Protein AF-A0A3S9T178-F1 (afdb_monomer_lite)

Sequence (97 aa):
MYVAVDYVSEFPIVLILSQASKVDGEFTIPLVYEIYRRCKEKGYKVPKNWVVDSGYDWLNIYQEIYQIYKGQVFILINKRNASQLPEGYYDFDRIPV

Foldseek 3Di:
DDFDADPPPRHTPDDDDDDPPDQPLVCLVVNLVVQLVVCVVVVHDRDAEAEDEPSNLDLVSQVCSCPPVVHGYDYDDDPDPPPDDGSPCAHPVRHGD

Radius of gyration: 13.9 Å; chains: 1; bounding box: 33×30×30 Å

Organism: NCBI:txid1323375

Structure (mmCIF, N/CA/C/O backbone):
data_AF-A0A3S9T178-F1
#
_entry.id   AF-A0A3S9T178-F1
#
loop_
_atom_site.group_PDB
_atom_site.id
_atom_site.type_symbol
_atom_site.label_atom_id
_atom_site.label_alt_id
_atom_site.label_comp_id
_atom_site.label_asym_id
_atom_site.label_entity_id
_atom_site.label_seq_id
_atom_site.pdbx_PDB_ins_code
_atom_site.Cartn_x
_atom_site.Cartn_y
_atom_site.Cartn_z
_atom_site.occupancy
_atom_site.B_iso_or_equiv
_atom_site.auth_seq_id
_atom_site.auth_comp_id
_atom_site.auth_asym_id
_atom_site.auth_atom_id
_atom_site.pdbx_PDB_model_num
ATOM 1 N N . MET A 1 1 ? -1.211 6.980 -15.942 1.00 83.31 1 MET A N 1
ATOM 2 C CA . MET A 1 1 ? -2.475 6.977 -15.167 1.00 83.31 1 MET A CA 1
ATOM 3 C C . MET A 1 1 ? -2.400 5.804 -14.226 1.00 83.31 1 MET A C 1
ATOM 5 O O . MET A 1 1 ? -2.136 4.709 -14.700 1.00 83.31 1 MET A O 1
ATOM 9 N N . TYR A 1 2 ? -2.631 6.036 -12.938 1.00 89.69 2 TYR A N 1
ATOM 10 C CA . TYR A 1 2 ? -2.505 5.014 -11.903 1.00 89.69 2 TYR A CA 1
ATOM 11 C C . TYR A 1 2 ? -3.795 4.933 -11.107 1.00 89.69 2 TYR A C 1
ATOM 13 O O . TYR A 1 2 ? -4.385 5.965 -10.779 1.00 89.69 2 TYR A O 1
ATOM 21 N N . VAL A 1 3 ? -4.245 3.718 -10.817 1.00 91.81 3 VAL A N 1
ATOM 22 C CA . VAL A 1 3 ? -5.523 3.471 -10.155 1.00 91.81 3 VAL A CA 1
ATOM 23 C C . VAL A 1 3 ? -5.349 2.424 -9.069 1.00 91.81 3 VAL A C 1
ATOM 25 O O . VAL A 1 3 ? -4.663 1.425 -9.264 1.00 91.81 3 VAL A O 1
ATOM 28 N N . ALA A 1 4 ? -5.986 2.662 -7.929 1.00 92.31 4 ALA A N 1
ATOM 29 C CA . ALA A 1 4 ? -6.162 1.667 -6.889 1.00 92.31 4 ALA A CA 1
ATOM 30 C C . ALA A 1 4 ? -7.635 1.256 -6.848 1.00 92.31 4 ALA A C 1
ATOM 32 O O . ALA A 1 4 ? -8.530 2.109 -6.811 1.00 92.31 4 ALA A O 1
ATOM 33 N N . VAL A 1 5 ? -7.868 -0.052 -6.874 1.00 92.88 5 VAL A N 1
ATOM 34 C CA . VAL A 1 5 ? -9.190 -0.665 -7.020 1.00 92.88 5 VAL A CA 1
ATOM 35 C C . VAL A 1 5 ? -9.510 -1.541 -5.817 1.00 92.88 5 VAL A C 1
ATOM 37 O O . VAL A 1 5 ? -8.611 -2.105 -5.191 1.00 92.88 5 VAL A O 1
ATOM 40 N N . ASP A 1 6 ? -10.793 -1.655 -5.491 1.00 92.69 6 ASP A N 1
ATOM 41 C CA . ASP A 1 6 ? -11.264 -2.691 -4.577 1.00 92.69 6 ASP A CA 1
ATOM 42 C C . ASP A 1 6 ? -11.212 -4.058 -5.271 1.00 92.69 6 ASP A C 1
ATOM 44 O O . ASP A 1 6 ? -11.681 -4.200 -6.397 1.00 92.69 6 ASP A O 1
ATOM 48 N N . TYR A 1 7 ? -10.663 -5.073 -4.603 1.00 89.19 7 TYR A N 1
ATOM 49 C CA . TYR A 1 7 ? -10.430 -6.374 -5.238 1.00 89.19 7 TYR A CA 1
ATOM 50 C C . TYR A 1 7 ? -11.714 -7.187 -5.470 1.00 89.19 7 TYR A C 1
ATOM 52 O O . TYR A 1 7 ? -11.711 -8.082 -6.308 1.00 89.19 7 TYR A O 1
ATOM 60 N N . VAL A 1 8 ? -12.786 -6.931 -4.707 1.00 90.75 8 VAL A N 1
ATOM 61 C CA . VAL A 1 8 ? -14.042 -7.697 -4.810 1.00 90.75 8 VAL A CA 1
ATOM 62 C C . VAL A 1 8 ? -14.936 -7.108 -5.885 1.00 90.75 8 VAL A C 1
ATOM 64 O O . VAL A 1 8 ? -15.506 -7.826 -6.698 1.00 90.75 8 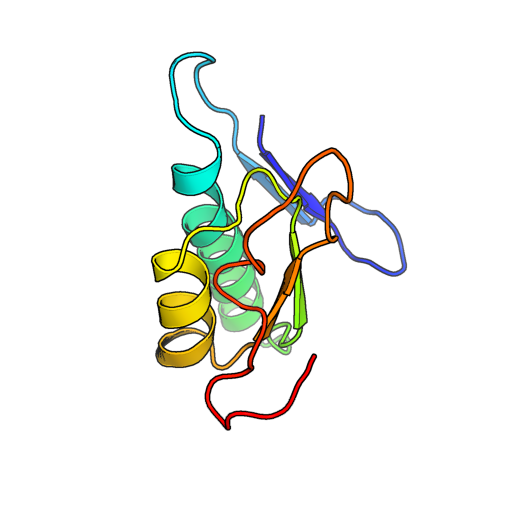VAL A O 1
ATOM 67 N N . SER A 1 9 ? -15.111 -5.793 -5.833 1.00 93.44 9 SER A N 1
ATOM 68 C CA . SER A 1 9 ? -16.065 -5.073 -6.668 1.00 93.44 9 SER A CA 1
ATOM 69 C C . SER A 1 9 ? -15.443 -4.473 -7.924 1.00 93.44 9 SER A C 1
ATOM 71 O O . SER A 1 9 ? -16.175 -3.975 -8.774 1.00 93.44 9 SER A O 1
ATOM 73 N N . GLU A 1 10 ? -14.110 -4.481 -8.017 1.00 91.81 10 GLU A N 1
ATOM 74 C CA . GLU A 1 10 ? -13.315 -3.877 -9.094 1.00 91.81 10 GLU A CA 1
ATOM 75 C C . GLU A 1 10 ? -13.522 -2.359 -9.246 1.00 91.81 10 GLU A C 1
ATOM 77 O O . GLU A 1 10 ? -13.029 -1.735 -10.188 1.00 91.81 10 GLU A O 1
ATOM 82 N N . PHE A 1 11 ? -14.213 -1.720 -8.293 1.00 93.38 11 PHE A N 1
ATOM 83 C CA . PHE A 1 11 ? -14.462 -0.288 -8.347 1.00 93.38 11 PHE A CA 1
ATOM 84 C C . PHE A 1 11 ? -13.192 0.519 -8.037 1.00 93.38 11 PHE A C 1
ATOM 86 O O . PHE A 1 11 ? -12.512 0.255 -7.037 1.00 93.38 11 PHE A O 1
ATOM 93 N N . PRO A 1 12 ? -12.892 1.564 -8.833 1.00 93.00 12 PRO A N 1
ATOM 94 C CA . PRO A 1 12 ? -11.814 2.497 -8.533 1.00 93.00 12 PRO A CA 1
ATOM 95 C C . PRO A 1 12 ? -12.068 3.250 -7.224 1.00 93.00 12 PRO A C 1
ATOM 97 O O . PRO A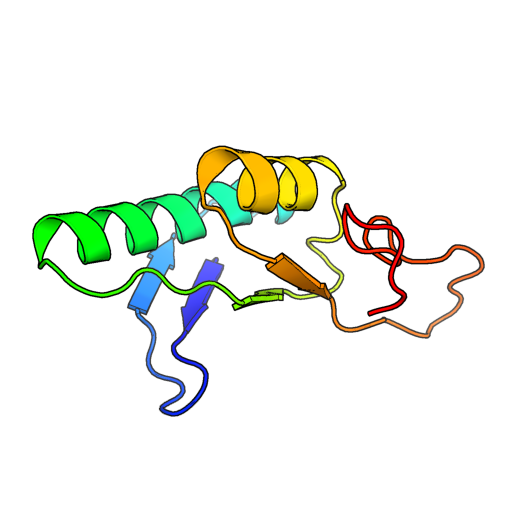 1 12 ? -13.079 3.935 -7.072 1.00 93.00 12 PRO A O 1
ATOM 100 N N . ILE A 1 13 ? -11.116 3.177 -6.295 1.00 92.31 13 ILE A N 1
ATOM 101 C CA . ILE A 1 13 ? -11.159 3.911 -5.023 1.00 92.31 13 ILE A CA 1
ATOM 102 C C . ILE A 1 13 ? -10.399 5.234 -5.155 1.00 92.31 13 ILE A C 1
ATOM 104 O O . ILE A 1 13 ? -10.861 6.285 -4.699 1.00 92.31 13 ILE A O 1
ATOM 108 N N . VAL A 1 14 ? -9.216 5.184 -5.771 1.00 93.44 14 VAL A N 1
ATOM 109 C CA . VAL A 1 14 ? -8.324 6.333 -5.967 1.00 93.44 14 VAL A CA 1
ATOM 110 C C . VAL A 1 14 ? -7.734 6.277 -7.367 1.00 93.44 14 VAL A C 1
ATOM 112 O O . VAL A 1 14 ? -7.350 5.212 -7.843 1.00 93.44 14 VAL A O 1
ATOM 115 N N . LEU A 1 15 ? -7.636 7.440 -8.007 1.00 92.88 15 LEU A N 1
ATOM 116 C CA . LEU A 1 15 ? -7.013 7.609 -9.311 1.00 92.88 15 LEU A CA 1
ATOM 117 C C . LEU A 1 15 ? -6.055 8.799 -9.270 1.00 92.88 15 LEU A C 1
ATOM 119 O O . LEU A 1 15 ? -6.408 9.868 -8.773 1.00 92.88 15 LEU A O 1
ATOM 123 N N . ILE A 1 16 ? -4.856 8.605 -9.813 1.00 89.94 16 ILE A N 1
ATOM 124 C CA . ILE A 1 16 ? -3.844 9.646 -9.978 1.00 89.94 16 ILE A CA 1
ATOM 125 C C . ILE A 1 16 ? -3.536 9.795 -11.468 1.00 89.94 16 ILE A C 1
ATOM 127 O O . ILE A 1 16 ? -3.143 8.848 -12.160 1.00 89.94 16 ILE A O 1
ATOM 131 N N . LEU A 1 17 ? -3.709 11.0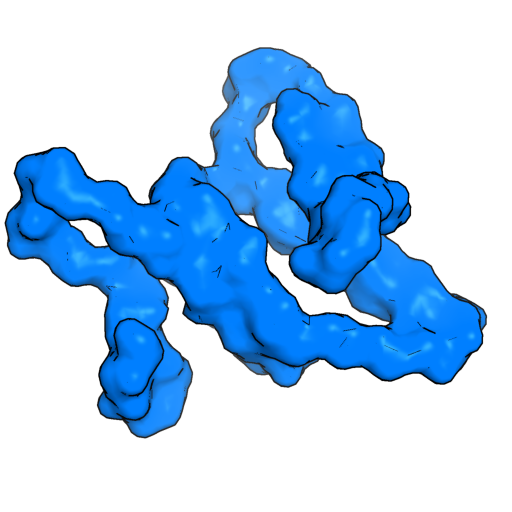20 -11.964 1.00 88.94 17 LEU A N 1
ATOM 132 C CA . LEU A 1 17 ? -3.283 11.411 -13.301 1.00 88.94 17 LEU A CA 1
ATOM 133 C C . LEU A 1 17 ? -1.830 11.877 -13.238 1.00 88.94 17 LEU A C 1
ATOM 135 O O . LEU A 1 17 ? -1.490 12.796 -12.498 1.00 88.94 17 LEU A O 1
ATOM 139 N N . SER A 1 18 ? -0.980 11.231 -14.027 1.00 84.69 18 SER A N 1
ATOM 140 C CA . SER A 1 18 ? 0.437 11.552 -14.152 1.00 84.69 18 SER A CA 1
ATOM 141 C C . SER A 1 18 ? 0.756 11.992 -15.573 1.00 84.69 18 SER A C 1
ATOM 143 O O . SER A 1 18 ? 0.073 11.614 -16.528 1.00 84.69 18 SER A O 1
ATOM 145 N N . GLN A 1 19 ? 1.850 12.735 -15.719 1.00 83.19 19 GLN A N 1
ATOM 146 C CA . GLN A 1 19 ? 2.497 12.874 -17.018 1.00 83.19 19 GLN A CA 1
ATOM 147 C C . GLN A 1 19 ? 3.075 11.522 -17.458 1.00 83.19 19 GLN A C 1
ATOM 149 O O . GLN A 1 19 ? 3.451 10.699 -16.622 1.00 83.19 19 GLN A O 1
ATOM 154 N N . ALA A 1 20 ? 3.173 11.311 -18.771 1.00 76.31 20 ALA A N 1
ATOM 155 C CA . ALA A 1 20 ? 3.713 10.078 -19.347 1.00 76.31 20 ALA A CA 1
ATOM 156 C C . ALA A 1 20 ? 5.222 9.884 -19.090 1.00 76.31 20 ALA A C 1
ATOM 158 O O . ALA A 1 20 ? 5.723 8.776 -19.210 1.00 76.31 20 ALA A O 1
ATOM 159 N N . SER A 1 21 ? 5.950 10.947 -18.736 1.00 82.56 21 SER A N 1
ATOM 160 C CA . SER A 1 21 ? 7.396 10.928 -18.469 1.00 82.56 21 SER A CA 1
ATOM 161 C C . SER A 1 21 ? 7.774 10.406 -17.079 1.00 82.56 21 SER A C 1
ATOM 163 O O . SER A 1 21 ? 8.960 10.314 -16.767 1.00 82.56 21 SER A O 1
ATOM 165 N N . LYS A 1 22 ? 6.791 10.124 -16.220 1.00 79.50 22 LYS A N 1
ATOM 166 C CA . LYS A 1 22 ? 7.016 9.711 -14.835 1.00 79.50 22 LYS A CA 1
ATOM 167 C C . LYS A 1 22 ? 6.982 8.195 -14.693 1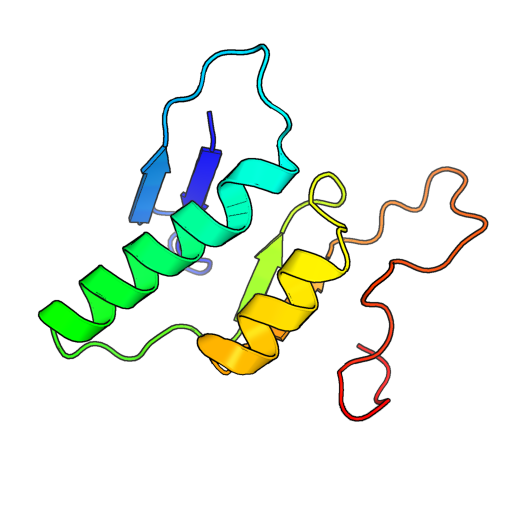.00 79.50 22 LYS A C 1
ATOM 169 O O . LYS A 1 22 ? 6.127 7.549 -15.285 1.00 79.50 22 LYS A O 1
ATOM 174 N N . VAL A 1 23 ? 7.893 7.664 -13.881 1.00 79.19 23 VAL A N 1
ATOM 175 C CA . VAL A 1 23 ? 8.072 6.221 -13.688 1.00 79.19 23 VAL A CA 1
ATOM 176 C C . VAL A 1 23 ? 6.985 5.655 -12.776 1.00 79.19 23 VAL A C 1
ATOM 178 O O . VAL A 1 23 ? 6.656 6.260 -11.756 1.00 79.19 23 VAL A O 1
ATOM 181 N N . ASP A 1 24 ? 6.465 4.481 -13.132 1.00 73.88 24 ASP A N 1
ATOM 182 C CA . ASP A 1 24 ? 5.344 3.814 -12.459 1.00 73.88 24 ASP A CA 1
ATOM 183 C C . ASP A 1 24 ? 5.562 3.642 -10.944 1.00 73.88 24 ASP A C 1
ATOM 185 O O . ASP A 1 24 ? 4.697 3.995 -10.136 1.00 73.88 24 ASP A O 1
ATOM 189 N N . GLY A 1 25 ? 6.759 3.205 -10.536 1.00 74.88 25 GLY A N 1
ATOM 190 C CA . GLY A 1 25 ? 7.119 2.985 -9.130 1.00 74.88 25 GLY A CA 1
ATOM 191 C C . GLY A 1 25 ? 6.938 4.203 -8.212 1.00 74.88 25 GLY A C 1
ATOM 192 O O . GLY A 1 25 ? 6.659 4.032 -7.026 1.00 74.88 25 GLY A O 1
ATOM 193 N N . GLU A 1 26 ? 6.991 5.432 -8.746 1.00 84.12 26 GLU A N 1
ATOM 194 C CA . GLU A 1 26 ? 6.799 6.663 -7.963 1.00 84.12 26 GLU A CA 1
ATOM 195 C C . GLU A 1 26 ? 5.363 6.828 -7.426 1.00 84.12 26 GLU A C 1
ATOM 197 O O . GLU A 1 26 ? 5.150 7.606 -6.497 1.00 84.12 26 GLU A O 1
ATOM 202 N N . PHE A 1 27 ? 4.367 6.119 -7.977 1.00 87.81 27 PHE A N 1
ATOM 203 C CA . PHE A 1 27 ? 2.947 6.369 -7.682 1.00 87.81 27 PHE A CA 1
ATOM 204 C C . PHE A 1 27 ? 2.276 5.349 -6.764 1.00 87.81 27 PHE A C 1
ATOM 206 O O . PHE A 1 27 ? 1.177 5.619 -6.274 1.00 87.81 27 PHE A O 1
ATOM 213 N N . THR A 1 28 ? 2.930 4.224 -6.463 1.00 88.56 28 THR A N 1
ATOM 214 C CA . THR A 1 28 ? 2.354 3.203 -5.569 1.00 88.56 28 THR A CA 1
ATOM 215 C C . THR A 1 28 ? 2.137 3.750 -4.165 1.00 88.56 28 THR A C 1
ATOM 217 O O . THR A 1 28 ? 1.036 3.673 -3.623 1.00 88.56 28 THR A O 1
ATOM 220 N N . ILE A 1 29 ? 3.168 4.364 -3.588 1.00 91.00 29 ILE A N 1
ATOM 221 C CA . ILE A 1 29 ? 3.095 4.943 -2.246 1.00 91.00 29 ILE A CA 1
ATOM 222 C C . ILE A 1 29 ? 2.063 6.080 -2.163 1.00 91.00 29 ILE A C 1
ATOM 224 O O . ILE A 1 29 ? 1.220 6.032 -1.265 1.00 91.00 29 ILE A O 1
ATOM 228 N N . PRO A 1 30 ? 2.023 7.050 -3.102 1.00 92.44 30 PRO A N 1
ATOM 229 C CA . PRO A 1 30 ? 0.952 8.044 -3.151 1.00 92.44 30 PRO A CA 1
ATOM 230 C C . PRO A 1 30 ? -0.467 7.458 -3.183 1.00 92.44 30 PRO A C 1
ATOM 232 O O . PRO A 1 30 ? -1.354 7.972 -2.499 1.00 92.44 30 PRO A O 1
ATOM 235 N N . LEU A 1 31 ? -0.697 6.378 -3.942 1.00 92.44 31 LEU A N 1
ATOM 236 C CA . LEU A 1 31 ? -1.999 5.701 -3.979 1.00 92.44 31 LEU A CA 1
ATOM 237 C C . LEU A 1 31 ? -2.358 5.082 -2.622 1.00 92.44 31 LEU A C 1
ATOM 239 O O . LEU A 1 31 ? -3.475 5.277 -2.131 1.00 92.44 31 LEU A O 1
ATOM 243 N N . VAL A 1 32 ? -1.413 4.370 -2.000 1.00 92.81 32 VAL A N 1
ATOM 244 C CA . VAL A 1 32 ? -1.601 3.758 -0.675 1.00 92.81 32 VAL A CA 1
ATOM 245 C C . VAL A 1 32 ? -1.867 4.823 0.384 1.00 92.81 32 VAL A C 1
ATOM 247 O O . VAL A 1 32 ? -2.794 4.672 1.182 1.00 92.81 32 VAL A O 1
ATOM 250 N N . TYR A 1 33 ? -1.115 5.924 0.359 1.00 94.50 33 TYR A N 1
ATOM 251 C CA . TYR A 1 33 ? -1.301 7.052 1.266 1.00 94.50 33 TYR A CA 1
ATOM 252 C C . TYR A 1 33 ? -2.713 7.636 1.170 1.00 94.50 33 TYR A C 1
ATOM 254 O O . TYR A 1 33 ? -3.369 7.840 2.191 1.00 94.50 33 TYR A O 1
ATOM 262 N N . GLU A 1 34 ? -3.215 7.873 -0.042 1.00 95.31 34 GLU A N 1
ATOM 263 C CA . GLU A 1 34 ? -4.537 8.471 -0.229 1.00 95.31 34 GLU A CA 1
ATOM 264 C C . GLU A 1 34 ? -5.662 7.542 0.258 1.00 95.31 34 GLU A C 1
ATOM 266 O O . GLU A 1 34 ? -6.617 8.003 0.890 1.00 95.31 34 GLU A O 1
ATOM 271 N N . ILE A 1 35 ? -5.535 6.226 0.049 1.00 94.69 35 ILE A N 1
ATOM 272 C CA . ILE A 1 35 ? -6.466 5.246 0.629 1.00 94.69 35 ILE A CA 1
ATOM 273 C C . ILE A 1 35 ? -6.367 5.253 2.154 1.00 94.69 35 ILE A C 1
ATOM 275 O O . ILE A 1 35 ? -7.389 5.339 2.834 1.00 94.69 35 ILE A O 1
ATOM 279 N N . TYR A 1 36 ? -5.151 5.199 2.700 1.00 94.56 36 TYR A N 1
ATOM 280 C CA . TYR A 1 36 ? -4.912 5.224 4.140 1.00 94.56 36 TYR A CA 1
ATOM 281 C C . TYR A 1 36 ? -5.550 6.454 4.793 1.00 94.56 36 TYR A C 1
ATOM 283 O O . TYR A 1 36 ? -6.300 6.321 5.764 1.00 94.56 36 TYR A O 1
ATOM 291 N N . ARG A 1 37 ? -5.314 7.640 4.221 1.00 95.56 37 ARG A N 1
ATOM 292 C CA . ARG A 1 37 ? -5.879 8.915 4.669 1.00 95.56 37 ARG A CA 1
ATOM 293 C C . ARG A 1 37 ? -7.407 8.866 4.676 1.00 95.56 37 ARG A C 1
ATOM 295 O O . ARG A 1 37 ? -8.011 9.115 5.717 1.00 95.56 37 ARG A O 1
ATOM 302 N N . ARG A 1 38 ? -8.035 8.455 3.567 1.00 94.50 38 ARG A N 1
ATOM 303 C CA . ARG A 1 38 ? -9.503 8.337 3.458 1.00 94.50 38 ARG A CA 1
ATOM 304 C C . ARG A 1 38 ? -10.089 7.334 4.448 1.00 94.50 38 ARG A C 1
ATOM 306 O O . ARG A 1 38 ? -11.138 7.599 5.033 1.00 94.50 38 ARG A O 1
ATOM 313 N N . CYS A 1 39 ? -9.429 6.193 4.648 1.00 93.88 39 CYS A N 1
ATOM 314 C CA . CYS A 1 39 ? -9.850 5.203 5.634 1.00 93.88 39 CYS A CA 1
ATOM 315 C C . CYS A 1 39 ? -9.798 5.788 7.048 1.00 93.88 39 CYS A C 1
ATOM 317 O O . CYS A 1 39 ? -10.767 5.658 7.790 1.00 93.88 39 CYS A O 1
ATOM 319 N N . LYS A 1 40 ? -8.710 6.477 7.411 1.00 93.94 40 LYS A N 1
ATOM 320 C CA . LYS A 1 40 ? -8.568 7.113 8.728 1.00 93.94 40 LYS A CA 1
ATOM 321 C C . LYS A 1 40 ? -9.602 8.212 8.961 1.00 93.94 40 LYS A C 1
ATOM 323 O O . LYS A 1 40 ? -10.224 8.216 10.017 1.00 93.94 40 LYS A O 1
ATOM 328 N N . GLU A 1 41 ? -9.833 9.077 7.978 1.00 95.88 41 GLU A N 1
ATOM 329 C CA . GLU A 1 41 ? -10.828 10.157 8.057 1.00 95.88 41 GLU A CA 1
ATOM 330 C C . GLU A 1 41 ? -12.255 9.637 8.244 1.00 95.88 41 GLU A C 1
ATOM 332 O O . GLU A 1 41 ? -13.039 10.227 8.982 1.00 95.88 41 GLU A O 1
ATOM 337 N N . LYS A 1 42 ? -12.591 8.514 7.602 1.00 94.38 42 LYS A N 1
ATOM 338 C CA . LYS A 1 42 ? -13.930 7.912 7.667 1.00 94.38 42 LYS A CA 1
ATOM 339 C C . LYS A 1 42 ? -14.084 6.855 8.766 1.00 94.38 42 LYS A C 1
ATOM 341 O O . LYS A 1 42 ? -15.152 6.263 8.886 1.00 94.38 42 LYS A O 1
ATOM 346 N N . GLY A 1 43 ? -13.033 6.587 9.545 1.00 94.31 43 GLY A N 1
ATOM 347 C CA . GLY A 1 43 ? -13.032 5.529 10.560 1.00 94.31 43 GLY A CA 1
ATOM 348 C C . GLY A 1 43 ? -13.114 4.108 9.985 1.00 94.31 43 GLY A C 1
ATOM 349 O O . GLY A 1 43 ? -13.524 3.181 10.680 1.00 94.31 43 GLY A O 1
ATOM 350 N N . TYR A 1 44 ? -12.742 3.915 8.719 1.00 93.69 44 TYR A N 1
ATOM 351 C CA . TYR A 1 44 ? -12.709 2.604 8.080 1.00 93.69 44 TYR A CA 1
ATOM 352 C C . TYR A 1 44 ? -11.425 1.844 8.398 1.00 93.69 44 TYR A C 1
ATOM 354 O O . TYR A 1 44 ? -10.361 2.411 8.668 1.00 93.69 44 TYR A O 1
ATOM 362 N N . LYS A 1 45 ? -11.516 0.517 8.306 1.00 92.25 45 LYS A N 1
ATOM 363 C CA . LYS A 1 45 ? -10.352 -0.356 8.406 1.00 92.25 45 LYS A CA 1
ATOM 364 C C . LYS A 1 45 ? -9.430 -0.121 7.208 1.00 92.25 45 LYS A C 1
ATOM 366 O O . LYS A 1 45 ? -9.876 -0.121 6.065 1.00 92.25 45 LYS A O 1
ATOM 371 N N . VAL A 1 46 ? -8.144 0.053 7.490 1.00 92.38 46 VAL A N 1
ATOM 372 C CA . VAL A 1 46 ? -7.104 0.182 6.463 1.00 92.38 46 VAL A CA 1
ATOM 373 C C . VAL A 1 46 ? -6.844 -1.195 5.831 1.00 92.38 46 VAL A C 1
ATOM 375 O O . VAL A 1 46 ? -6.716 -2.176 6.579 1.00 92.38 46 VAL A O 1
ATOM 378 N N . PRO A 1 47 ? -6.754 -1.295 4.492 1.00 91.62 47 PRO A N 1
ATOM 379 C CA . PRO A 1 47 ? -6.353 -2.524 3.816 1.00 91.62 47 PRO A CA 1
ATOM 380 C C . PRO A 1 47 ? -4.949 -2.966 4.234 1.00 91.62 47 PRO A C 1
ATOM 382 O O . PRO A 1 47 ? -4.027 -2.157 4.317 1.00 91.62 47 PRO A O 1
ATOM 385 N N . LYS A 1 48 ? -4.788 -4.266 4.492 1.00 91.88 48 LYS A N 1
ATOM 386 C CA . LYS A 1 48 ? -3.491 -4.850 4.863 1.00 91.88 48 LYS A CA 1
ATOM 387 C C . LYS A 1 48 ? -2.777 -5.521 3.702 1.00 91.88 48 LYS A C 1
ATOM 389 O O . LYS A 1 48 ? -1.570 -5.641 3.766 1.00 91.88 48 LYS A O 1
ATOM 394 N N . ASN A 1 49 ? -3.502 -5.950 2.678 1.00 91.25 49 ASN A N 1
ATOM 395 C CA . ASN A 1 49 ? -2.942 -6.705 1.566 1.00 91.25 49 ASN A CA 1
ATOM 396 C C . ASN A 1 49 ? -3.084 -5.875 0.299 1.00 91.25 49 ASN A C 1
ATOM 398 O O . ASN A 1 49 ? -4.179 -5.396 0.002 1.00 91.25 49 ASN A O 1
ATOM 402 N N . TRP A 1 50 ? -1.984 -5.728 -0.426 1.00 90.50 50 TRP A N 1
ATOM 403 C CA . TRP A 1 50 ? -1.899 -4.941 -1.646 1.00 90.50 50 TRP A CA 1
ATOM 404 C C . TRP A 1 50 ? -1.400 -5.834 -2.766 1.00 90.50 50 TRP A C 1
ATOM 406 O O . TRP A 1 50 ? -0.375 -6.486 -2.606 1.00 90.50 50 TRP A O 1
ATOM 416 N N . VAL A 1 51 ? -2.115 -5.867 -3.886 1.00 89.56 51 VAL A N 1
ATOM 417 C CA . VAL A 1 51 ? -1.647 -6.539 -5.100 1.00 89.56 51 VAL A CA 1
ATOM 418 C C . VAL A 1 51 ? -1.219 -5.460 -6.078 1.00 89.56 51 VAL A C 1
ATOM 420 O O . VAL A 1 51 ? -2.003 -4.557 -6.369 1.00 89.56 51 VAL A O 1
ATOM 423 N N . VAL A 1 52 ? 0.020 -5.535 -6.557 1.00 86.88 52 VAL A N 1
ATOM 424 C CA . VAL A 1 52 ? 0.562 -4.588 -7.540 1.00 86.88 52 VAL A CA 1
ATOM 425 C C . VAL A 1 52 ? 1.155 -5.336 -8.735 1.00 86.88 52 VAL A C 1
ATOM 427 O O . VAL A 1 52 ? 1.509 -6.515 -8.644 1.00 86.88 52 VAL A O 1
ATOM 430 N N . ASP A 1 53 ? 1.222 -4.659 -9.882 1.00 82.00 53 ASP A N 1
ATOM 431 C CA . ASP A 1 53 ? 1.870 -5.199 -11.081 1.00 82.00 53 ASP A CA 1
ATOM 432 C C . ASP A 1 53 ? 3.388 -5.351 -10.852 1.00 82.00 53 ASP A C 1
ATOM 434 O O . ASP A 1 53 ? 3.998 -4.620 -10.073 1.00 82.00 53 ASP A O 1
ATOM 438 N N . SER A 1 54 ? 4.008 -6.263 -11.593 1.00 76.56 54 SER A N 1
ATOM 439 C CA . SER A 1 54 ? 5.458 -6.418 -11.731 1.00 76.56 54 SER A CA 1
ATOM 440 C C . SER A 1 54 ? 6.216 -5.125 -12.064 1.00 76.56 54 SER A C 1
ATOM 442 O O . SER A 1 54 ? 7.367 -4.982 -11.663 1.00 76.56 54 SER A O 1
ATOM 444 N N . GLY A 1 55 ? 5.585 -4.152 -12.734 1.00 73.38 55 GLY A N 1
ATOM 445 C CA . GLY A 1 55 ? 6.184 -2.830 -12.977 1.00 73.38 55 GLY A CA 1
ATOM 446 C C . GLY A 1 55 ? 6.487 -2.017 -11.706 1.00 73.38 55 GLY A C 1
ATOM 447 O O . GLY A 1 55 ? 7.238 -1.044 -11.765 1.00 73.38 55 GLY A O 1
ATOM 448 N N . TYR A 1 56 ? 5.940 -2.431 -10.558 1.00 76.62 56 TYR A N 1
ATOM 449 C CA . TYR A 1 56 ? 6.098 -1.785 -9.252 1.00 76.62 56 TYR A CA 1
ATOM 450 C C . TYR A 1 56 ? 6.946 -2.619 -8.271 1.00 76.62 56 TYR A C 1
ATOM 452 O O . TYR A 1 56 ? 6.856 -2.418 -7.061 1.00 76.62 56 TYR A O 1
ATOM 460 N N . ASP A 1 57 ? 7.760 -3.560 -8.765 1.00 79.81 57 ASP A N 1
ATOM 461 C CA . ASP A 1 57 ? 8.641 -4.413 -7.949 1.00 79.81 57 ASP A CA 1
ATOM 462 C C . ASP A 1 57 ? 9.881 -3.675 -7.436 1.00 79.81 57 ASP A C 1
ATOM 464 O O . ASP A 1 57 ? 10.997 -3.863 -7.920 1.00 79.81 57 ASP A O 1
ATOM 468 N N . TRP A 1 58 ? 9.672 -2.734 -6.513 1.00 82.44 58 TRP A N 1
ATOM 469 C CA . TRP A 1 58 ? 10.736 -1.916 -5.933 1.00 82.44 58 TRP A CA 1
ATOM 470 C C . TRP A 1 58 ? 10.807 -2.119 -4.419 1.00 82.44 58 TRP A C 1
ATOM 472 O O . TRP A 1 58 ? 9.814 -1.948 -3.711 1.00 82.44 58 TRP A O 1
ATOM 482 N N . LEU A 1 59 ? 12.002 -2.410 -3.893 1.00 81.00 59 LEU A N 1
ATOM 483 C CA . LEU A 1 59 ? 12.231 -2.713 -2.472 1.00 81.00 59 LEU A CA 1
ATOM 484 C C . LEU A 1 59 ? 11.661 -1.653 -1.508 1.00 81.00 59 LEU A C 1
ATOM 486 O O . LEU A 1 59 ? 11.136 -1.985 -0.443 1.00 81.00 59 LEU A O 1
ATOM 490 N N . ASN A 1 60 ? 11.738 -0.373 -1.881 1.00 84.50 60 ASN A N 1
ATOM 491 C CA . ASN A 1 60 ? 11.228 0.726 -1.061 1.00 84.50 60 ASN A CA 1
ATOM 492 C C . ASN A 1 60 ? 9.704 0.653 -0.862 1.00 84.50 60 ASN A C 1
ATOM 494 O O . ASN A 1 60 ? 9.220 1.009 0.209 1.00 84.50 60 ASN A O 1
ATOM 498 N N . ILE A 1 61 ? 8.956 0.152 -1.852 1.00 86.75 61 ILE A N 1
ATOM 499 C CA . ILE A 1 61 ? 7.499 -0.002 -1.768 1.00 86.75 61 ILE A CA 1
ATOM 500 C C . ILE A 1 61 ? 7.142 -1.011 -0.672 1.00 86.75 61 ILE A C 1
ATOM 502 O O . ILE A 1 61 ? 6.305 -0.728 0.187 1.00 86.75 61 ILE A O 1
ATOM 506 N N . TYR A 1 62 ? 7.823 -2.157 -0.652 1.00 84.44 62 TYR A N 1
ATOM 507 C CA . TYR A 1 62 ? 7.642 -3.180 0.378 1.00 84.44 62 TYR A CA 1
ATOM 508 C C . TYR A 1 62 ? 7.992 -2.660 1.771 1.00 84.44 62 TYR A C 1
ATOM 510 O O . TYR A 1 62 ? 7.214 -2.826 2.712 1.00 84.44 62 TYR A O 1
ATOM 518 N N . GLN A 1 63 ? 9.153 -2.011 1.896 1.00 87.06 63 GLN A N 1
ATOM 519 C CA . GLN A 1 63 ? 9.622 -1.439 3.157 1.00 87.06 63 GLN A CA 1
ATOM 520 C C . GLN A 1 63 ? 8.615 -0.447 3.729 1.00 87.06 63 GLN A C 1
ATOM 522 O O . GLN A 1 63 ? 8.258 -0.537 4.904 1.00 87.06 63 GLN A O 1
ATOM 527 N N . GLU A 1 64 ? 8.127 0.478 2.909 1.00 90.94 64 GLU A N 1
ATOM 528 C CA . GLU A 1 64 ? 7.237 1.531 3.376 1.00 90.94 64 GLU A CA 1
ATOM 529 C C . GLU A 1 64 ? 5.846 0.991 3.740 1.00 90.94 64 GLU A C 1
ATOM 531 O O . GLU A 1 64 ? 5.309 1.314 4.805 1.00 90.94 64 GLU A O 1
ATOM 536 N N . ILE A 1 65 ? 5.285 0.102 2.913 1.00 90.25 65 ILE A N 1
ATOM 537 C CA . ILE A 1 65 ? 3.984 -0.534 3.172 1.00 90.25 65 ILE A CA 1
ATOM 538 C C . ILE A 1 65 ? 4.017 -1.366 4.456 1.00 90.25 65 ILE A C 1
ATOM 540 O O . ILE A 1 65 ? 3.093 -1.273 5.272 1.00 90.25 65 ILE A O 1
ATOM 544 N N . TYR A 1 66 ? 5.106 -2.091 4.699 1.00 89.69 66 TYR A N 1
ATOM 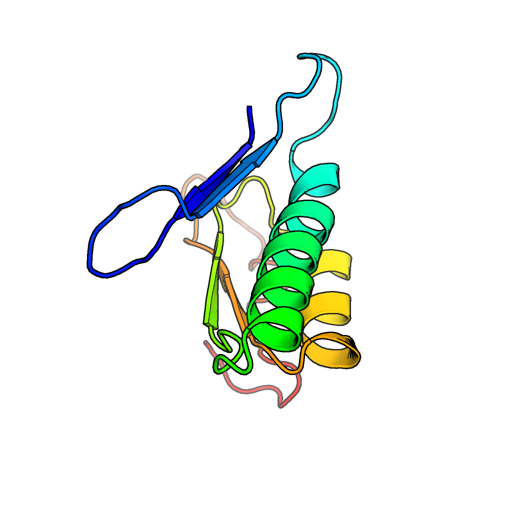545 C CA . TYR A 1 66 ? 5.284 -2.846 5.932 1.00 89.69 66 TYR A CA 1
ATOM 546 C C . TYR A 1 66 ? 5.481 -1.939 7.154 1.00 89.69 66 TYR A C 1
ATOM 548 O O . TYR A 1 66 ? 4.774 -2.056 8.160 1.00 89.69 66 TYR A O 1
ATOM 556 N N . GLN A 1 67 ? 6.423 -0.997 7.085 1.00 89.00 67 GLN A N 1
ATOM 557 C CA . GLN A 1 67 ? 6.838 -0.219 8.251 1.00 89.00 67 GLN A CA 1
ATOM 558 C C . GLN A 1 67 ? 5.815 0.846 8.651 1.00 89.00 67 GLN A C 1
ATOM 560 O O . GLN A 1 67 ? 5.515 0.970 9.845 1.00 89.00 67 GLN A O 1
ATOM 565 N N . ILE A 1 68 ? 5.269 1.584 7.680 1.00 90.44 68 ILE A N 1
ATOM 566 C CA . ILE A 1 68 ? 4.387 2.734 7.917 1.00 90.44 68 ILE A CA 1
ATOM 567 C C . ILE A 1 68 ? 2.928 2.290 7.952 1.00 90.44 68 ILE A C 1
ATOM 569 O O . ILE A 1 68 ? 2.209 2.573 8.911 1.00 90.44 68 ILE A O 1
ATOM 573 N N . TYR A 1 69 ? 2.496 1.556 6.928 1.00 90.31 69 TYR A N 1
ATOM 574 C CA . TYR A 1 69 ? 1.084 1.224 6.734 1.00 90.31 69 TYR A CA 1
ATOM 575 C C . TYR A 1 69 ? 0.673 -0.105 7.385 1.00 90.31 69 TYR A C 1
ATOM 577 O O . TYR A 1 69 ? -0.518 -0.417 7.434 1.00 90.31 69 TYR A O 1
ATOM 585 N N . LYS A 1 70 ? 1.637 -0.856 7.945 1.00 90.38 70 LYS A N 1
ATOM 586 C CA . LYS A 1 70 ? 1.435 -2.169 8.586 1.00 90.38 70 LYS A CA 1
ATOM 587 C C . LYS A 1 70 ? 0.703 -3.157 7.668 1.00 90.38 70 LYS A C 1
ATOM 589 O O . LYS A 1 70 ? -0.178 -3.897 8.118 1.00 90.38 70 LYS A O 1
ATOM 594 N N . GLY A 1 71 ? 1.044 -3.112 6.381 1.00 89.81 71 GLY A N 1
ATOM 595 C CA . GLY A 1 71 ? 0.509 -3.976 5.336 1.00 89.81 71 GLY A CA 1
ATOM 596 C C . GLY A 1 71 ? 1.573 -4.873 4.702 1.00 89.81 71 GLY A C 1
ATOM 597 O O . GLY A 1 71 ? 2.738 -4.844 5.080 1.00 89.81 71 GLY A O 1
ATOM 598 N N . GLN A 1 72 ? 1.144 -5.645 3.712 1.00 89.12 72 GLN A N 1
ATOM 599 C CA . GLN A 1 72 ? 1.928 -6.571 2.913 1.00 89.12 72 GLN A CA 1
ATOM 600 C C . GLN A 1 72 ? 1.621 -6.333 1.434 1.00 89.12 72 GLN A C 1
ATOM 602 O O . GLN A 1 72 ? 0.468 -6.100 1.056 1.00 89.12 72 GLN A O 1
ATOM 607 N N . VAL A 1 73 ? 2.658 -6.412 0.605 1.00 88.19 73 VAL A N 1
ATOM 608 C CA . VAL A 1 73 ? 2.557 -6.293 -0.851 1.00 88.19 73 VAL A CA 1
ATOM 609 C C . VAL A 1 73 ? 2.767 -7.663 -1.476 1.00 88.19 73 VAL A C 1
ATOM 611 O O . VAL A 1 73 ? 3.674 -8.397 -1.087 1.00 88.19 73 VAL A O 1
ATOM 614 N N . PHE A 1 74 ? 1.936 -7.978 -2.459 1.00 85.12 74 PHE A N 1
ATOM 615 C CA . PHE A 1 74 ? 2.020 -9.152 -3.307 1.00 85.12 74 PHE A CA 1
ATOM 616 C C . PHE A 1 74 ? 2.216 -8.682 -4.743 1.00 85.12 74 PHE A C 1
ATOM 618 O O . PHE A 1 74 ? 1.452 -7.849 -5.239 1.00 85.12 74 PHE A O 1
ATOM 625 N N . ILE A 1 75 ? 3.233 -9.217 -5.409 1.00 79.94 75 ILE A N 1
ATOM 626 C CA . ILE A 1 75 ? 3.514 -8.899 -6.807 1.00 79.94 75 ILE A CA 1
ATOM 627 C C . ILE A 1 75 ? 3.221 -10.111 -7.662 1.00 79.94 75 ILE A C 1
ATOM 629 O O . ILE A 1 75 ? 3.635 -11.231 -7.362 1.00 79.94 75 ILE A O 1
ATOM 633 N N . LEU A 1 76 ? 2.498 -9.873 -8.752 1.00 70.62 76 LEU A N 1
ATOM 634 C CA . LEU A 1 76 ? 2.279 -10.894 -9.760 1.00 70.62 76 LEU A CA 1
ATOM 635 C C . LEU A 1 76 ? 3.613 -11.193 -10.458 1.00 70.62 76 LEU A C 1
ATOM 637 O O . LEU A 1 76 ? 4.158 -10.355 -11.174 1.00 70.62 76 LEU A O 1
ATOM 641 N N . ILE A 1 77 ? 4.146 -12.396 -10.235 1.00 65.94 77 ILE A N 1
ATOM 642 C CA . ILE A 1 77 ? 5.427 -12.831 -10.804 1.00 65.94 77 ILE A CA 1
ATOM 643 C C . ILE A 1 77 ? 5.327 -12.873 -12.332 1.00 65.94 77 ILE A C 1
ATOM 645 O O . ILE A 1 77 ? 4.609 -13.700 -12.905 1.00 65.94 77 ILE A O 1
ATOM 649 N N . ASN A 1 78 ? 6.114 -12.035 -13.006 1.00 57.00 78 ASN A N 1
ATOM 650 C CA . ASN A 1 78 ? 6.254 -12.081 -14.455 1.00 57.00 78 ASN A CA 1
ATOM 651 C C . ASN A 1 78 ? 7.331 -13.111 -14.845 1.00 57.00 78 ASN A C 1
ATOM 653 O O . ASN A 1 78 ? 8.528 -12.861 -14.748 1.00 57.00 78 ASN A O 1
ATOM 657 N N . LYS A 1 79 ? 6.907 -14.304 -15.280 1.00 55.53 79 LYS A N 1
ATOM 658 C CA . LYS A 1 79 ? 7.797 -15.449 -15.573 1.00 55.53 79 LYS A CA 1
ATOM 659 C C . LYS A 1 79 ? 8.664 -15.307 -16.836 1.00 55.53 79 LYS A C 1
ATOM 661 O O . LYS A 1 79 ? 9.443 -16.215 -17.125 1.00 55.53 79 LYS A O 1
ATOM 666 N N . ARG A 1 80 ? 8.538 -14.243 -17.639 1.00 44.06 80 ARG A N 1
ATOM 667 C CA . ARG A 1 80 ? 9.349 -14.107 -18.866 1.00 44.06 80 ARG A CA 1
ATOM 668 C C . ARG A 1 80 ? 10.796 -13.749 -18.510 1.00 44.06 80 ARG A C 1
ATOM 670 O O . ARG A 1 80 ? 11.084 -12.601 -18.205 1.00 44.06 80 ARG A O 1
ATOM 677 N N . ASN A 1 81 ? 11.696 -14.732 -18.605 1.00 47.16 81 ASN A N 1
ATOM 678 C CA . ASN A 1 81 ? 13.155 -14.601 -18.448 1.00 47.16 81 ASN A CA 1
ATOM 679 C C . ASN A 1 81 ? 13.648 -14.076 -17.083 1.00 47.16 81 ASN A C 1
ATOM 681 O O . ASN A 1 81 ? 14.754 -13.547 -16.995 1.00 47.16 81 ASN A O 1
ATOM 685 N N . ALA A 1 82 ? 12.867 -14.238 -16.013 1.00 56.56 82 ALA A N 1
ATOM 686 C CA . ALA A 1 82 ? 13.296 -13.844 -14.675 1.00 56.56 82 ALA A CA 1
ATOM 687 C C . ALA A 1 82 ? 14.330 -14.843 -14.117 1.00 56.56 82 ALA A C 1
ATOM 689 O O . ALA A 1 82 ? 13.980 -15.916 -13.630 1.00 56.56 82 ALA A O 1
ATOM 690 N N . SER A 1 83 ? 15.613 -14.485 -14.204 1.00 57.09 83 SER A N 1
ATOM 691 C CA . SER A 1 83 ? 16.727 -15.190 -13.542 1.00 57.09 83 SER A CA 1
ATOM 692 C C . SER A 1 83 ? 16.834 -14.854 -12.050 1.00 57.09 83 SER A C 1
ATOM 694 O O . SER A 1 83 ? 17.555 -15.523 -11.314 1.00 57.09 83 SER A O 1
ATOM 696 N N . GLN A 1 84 ? 16.149 -13.794 -11.620 1.00 56.66 84 GLN A N 1
ATOM 697 C CA . GLN A 1 84 ? 16.212 -13.222 -10.283 1.00 56.66 84 GLN A CA 1
ATOM 698 C C . GLN A 1 84 ? 14.803 -13.209 -9.687 1.00 56.66 84 GLN A C 1
ATOM 700 O O . GLN A 1 84 ? 13.831 -12.899 -10.377 1.00 56.66 84 GLN A O 1
ATOM 705 N N . LEU A 1 85 ? 14.704 -13.623 -8.425 1.00 59.00 85 LEU A N 1
ATOM 706 C CA . LEU A 1 85 ? 13.458 -13.583 -7.666 1.00 59.00 85 LEU A CA 1
ATOM 707 C C . LEU A 1 85 ? 13.004 -12.119 -7.494 1.00 59.00 85 LEU A C 1
ATOM 709 O O . LEU A 1 85 ? 13.877 -11.254 -7.401 1.00 59.00 85 LEU A O 1
ATOM 713 N N . PRO A 1 86 ? 11.685 -11.841 -7.438 1.00 59.34 86 PRO A N 1
ATOM 714 C CA . PRO A 1 86 ? 11.170 -10.514 -7.105 1.00 59.34 86 PRO A CA 1
ATOM 715 C C . PRO A 1 86 ? 11.788 -9.982 -5.811 1.00 59.34 86 PRO A C 1
ATOM 717 O O . PRO A 1 86 ? 12.053 -10.763 -4.890 1.00 59.34 86 PRO A O 1
ATOM 720 N N . GLU A 1 87 ? 11.968 -8.667 -5.703 1.00 60.41 87 GLU A N 1
ATOM 721 C CA . GLU A 1 87 ? 12.618 -8.054 -4.532 1.00 60.41 87 GLU A CA 1
ATOM 722 C C . GLU A 1 87 ? 11.831 -8.317 -3.231 1.00 60.41 87 GLU A C 1
ATOM 724 O O . GLU A 1 87 ? 12.411 -8.361 -2.147 1.00 60.41 87 GLU A O 1
ATOM 729 N N . GLY A 1 88 ? 10.522 -8.580 -3.329 1.00 54.00 88 GLY A N 1
ATOM 730 C CA . GLY A 1 88 ? 9.667 -8.999 -2.211 1.00 54.00 88 GLY A CA 1
ATOM 731 C C . GLY A 1 88 ? 9.303 -10.483 -2.158 1.00 54.00 88 GLY A C 1
ATOM 732 O O . GLY A 1 88 ? 8.223 -10.809 -1.674 1.00 54.00 88 GLY A O 1
ATOM 733 N N . TYR A 1 89 ? 10.148 -11.385 -2.669 1.00 58.94 89 TYR A N 1
ATOM 734 C CA . TYR A 1 89 ? 9.893 -12.837 -2.638 1.00 58.94 89 TYR A CA 1
ATOM 735 C C . TYR A 1 89 ? 9.759 -13.427 -1.219 1.00 58.94 89 TYR A C 1
ATOM 737 O O . TYR A 1 89 ? 9.127 -14.463 -1.023 1.00 58.94 89 TYR A O 1
ATOM 745 N N . TYR A 1 90 ? 10.352 -12.774 -0.224 1.00 55.41 90 TYR A N 1
ATOM 746 C CA . TYR A 1 90 ? 10.192 -13.120 1.184 1.00 55.41 90 TYR A CA 1
ATOM 747 C C . TYR A 1 90 ? 9.414 -12.002 1.875 1.00 55.41 90 TYR A C 1
ATOM 749 O O . TYR A 1 90 ? 9.702 -10.824 1.642 1.00 55.41 90 TYR A O 1
ATOM 757 N N . ASP A 1 91 ? 8.464 -12.341 2.749 1.00 57.47 91 ASP A N 1
ATOM 758 C CA . ASP A 1 91 ? 7.949 -11.344 3.686 1.00 57.47 91 ASP A CA 1
ATOM 759 C C . ASP A 1 91 ? 9.054 -10.902 4.673 1.00 57.47 91 ASP A C 1
ATOM 761 O O . ASP A 1 91 ? 10.127 -11.512 4.774 1.00 57.47 91 ASP A O 1
ATOM 765 N N . PHE A 1 92 ? 8.823 -9.805 5.401 1.00 56.69 92 PHE A N 1
ATOM 766 C CA . PHE A 1 92 ? 9.797 -9.296 6.379 1.00 56.69 92 PHE A CA 1
ATOM 767 C C . PHE A 1 92 ? 10.071 -10.270 7.543 1.00 56.69 92 PHE A C 1
ATOM 769 O O . PHE A 1 92 ? 11.050 -10.075 8.268 1.00 56.69 92 PHE A O 1
ATOM 776 N N . ASP A 1 93 ? 9.273 -11.333 7.676 1.00 59.25 93 ASP A N 1
ATOM 777 C CA . ASP A 1 93 ? 9.432 -12.431 8.630 1.00 59.25 93 ASP A CA 1
ATOM 778 C C . ASP A 1 93 ? 10.106 -13.674 7.998 1.00 59.25 93 ASP A C 1
ATOM 780 O O . ASP A 1 93 ? 10.236 -14.718 8.642 1.00 59.25 93 ASP A O 1
AT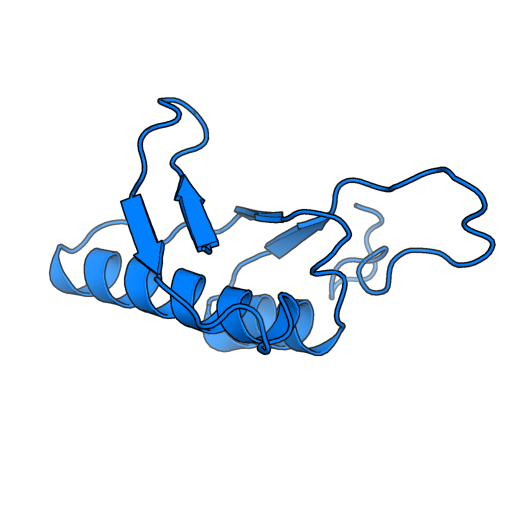OM 784 N N . ARG A 1 94 ? 10.634 -13.547 6.768 1.00 51.59 94 ARG A N 1
ATOM 785 C CA . ARG A 1 94 ? 11.309 -14.596 5.977 1.00 51.59 94 ARG A CA 1
ATOM 786 C C . ARG A 1 94 ? 10.420 -15.786 5.605 1.00 51.59 94 ARG A C 1
ATOM 788 O O . ARG A 1 94 ? 10.938 -16.865 5.305 1.00 51.59 94 ARG A O 1
ATOM 795 N N . ILE A 1 95 ? 9.107 -15.611 5.598 1.00 54.06 95 ILE A N 1
ATOM 796 C CA . ILE A 1 95 ? 8.157 -16.603 5.105 1.00 54.06 95 ILE A CA 1
ATOM 797 C C . ILE A 1 95 ? 8.038 -16.418 3.581 1.00 54.06 95 ILE A C 1
ATOM 799 O O . ILE A 1 95 ? 7.899 -15.287 3.105 1.00 54.06 95 ILE A O 1
ATOM 803 N N . PRO A 1 96 ? 8.125 -17.501 2.787 1.00 45.00 96 PRO A N 1
ATOM 804 C CA . PRO A 1 96 ? 7.844 -17.434 1.356 1.00 45.00 96 PRO A CA 1
ATOM 805 C C . PRO A 1 96 ? 6.377 -17.038 1.130 1.00 45.00 96 PRO A C 1
ATOM 807 O O . PRO A 1 96 ? 5.489 -17.671 1.708 1.00 45.00 96 PRO A O 1
ATOM 810 N N . VAL A 1 97 ? 6.134 -16.023 0.296 1.00 50.97 97 VAL A N 1
ATOM 811 C CA . VAL A 1 97 ? 4.791 -15.585 -0.139 1.00 50.97 97 VAL A CA 1
ATOM 812 C C . VAL A 1 97 ? 4.418 -16.127 -1.511 1.00 50.97 97 VAL A C 1
ATOM 814 O O . VAL A 1 97 ? 5.309 -16.230 -2.384 1.00 50.97 97 VAL A O 1
#

Secondary structure (DSSP, 8-state):
-EEEE-TTT--EEEEE---TTS-GGGGHHHHHHHHHHHHHHTTPPPP-EEEE-GGG--HHHHHHHHHTT--EEEE----SS--S--TTSB-TTS-B-

pLDDT: mean 81.1, std 14.77, range [44.06, 95.88]